Protein AF-A0A3P6NJ65-F1 (afdb_monomer_lite)

Radius of gyration: 16.29 Å; chains: 1; bounding box: 43×33×38 Å

pLDDT: mean 80.62, std 9.98, range [43.66, 89.56]

Organism: Anisakis simplex (NCBI:txid6269)

Sequence (94 aa):
MGKESELKQLRNEIEVRMRNSVADGKTVSNEVIALTVKGPSLPRMVLIDLPGIISTVTVDMAKDTKDDIVKICKTYMENPNAIILCI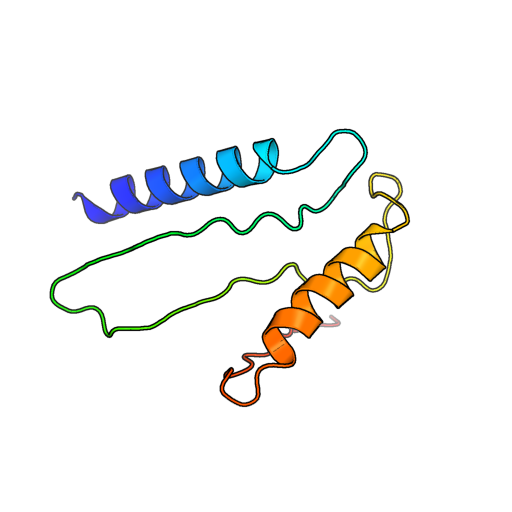QGECLVS

InterPro domains:
  IPR022812 Dynamin [PTHR11566] (3-88)
  IPR027417 P-loop containing nucleoside triphosphate hydrolase [G3DSA:3.40.50.300] (2-89)
  IPR027417 P-loop containing nucleoside triphosphate hydrolase [SSF52540] (6-87)
  IPR030381 Dynamin-type guanine nucleotide-binding (G) domain [PS51718] (1-94)
  IPR045063 Dynamin, N-terminal [PF00350] (3-88)

Foldseek 3Di:
DPVVVVVVVVVVVVVVVQVVQADPLADGHLDADDDDDDDPPDDDDDDGDAPDQDPDDDPSHRPCNNVVSVVSVCVQVVPPPDDDDDDDDPPPPD

Secondary structure (DSSP, 8-state):
--HHHHHHHHHHHHHHHHHHHSPTT-S------------TT---------PPP-SS--TTS-TTHHHHHHHHHHHHHT-TT-------------

Structure (mmCIF, N/CA/C/O backbone):
data_AF-A0A3P6NJ65-F1
#
_entry.id   AF-A0A3P6NJ65-F1
#
loop_
_atom_site.group_PDB
_atom_site.id
_atom_site.type_symbol
_atom_site.label_atom_id
_atom_site.label_alt_id
_atom_site.label_comp_id
_atom_site.label_asym_id
_atom_site.label_entity_id
_atom_site.label_seq_id
_atom_site.pdbx_PDB_ins_code
_atom_site.Cartn_x
_atom_site.Cartn_y
_atom_site.Cartn_z
_atom_site.occupancy
_atom_site.B_iso_or_equiv
_atom_site.auth_seq_id
_atom_site.auth_comp_id
_atom_site.auth_asym_id
_atom_site.auth_atom_id
_atom_site.pdbx_PDB_model_num
ATOM 1 N N . MET A 1 1 ? 29.302 7.723 -3.268 1.00 46.09 1 MET A N 1
ATOM 2 C CA . MET A 1 1 ? 28.760 8.319 -2.028 1.00 46.09 1 MET A CA 1
ATOM 3 C C . MET A 1 1 ? 27.446 9.104 -2.240 1.00 46.09 1 MET A C 1
AT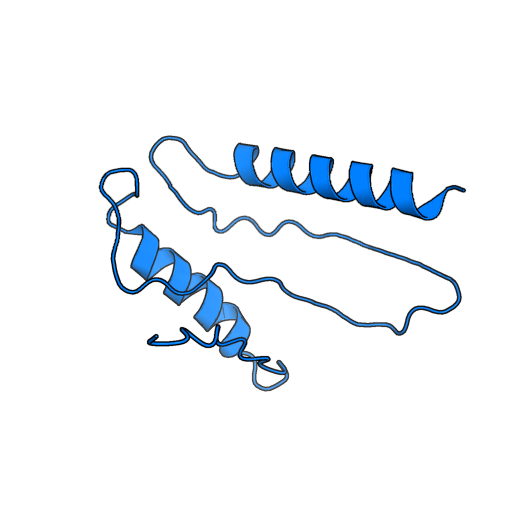OM 5 O O . MET A 1 1 ? 27.116 9.908 -1.389 1.00 46.09 1 MET A O 1
ATOM 9 N N . GLY A 1 2 ? 26.681 8.883 -3.330 1.00 58.25 2 GLY A N 1
ATOM 10 C CA . GLY A 1 2 ? 25.425 9.625 -3.609 1.00 58.25 2 GLY A CA 1
ATOM 11 C C . GLY A 1 2 ? 24.125 8.828 -3.412 1.00 58.25 2 GLY A C 1
ATOM 12 O O . GLY A 1 2 ? 23.146 9.362 -2.908 1.00 58.25 2 GLY A O 1
ATOM 13 N N . LYS A 1 3 ? 24.141 7.519 -3.706 1.00 66.00 3 LYS A N 1
ATOM 14 C CA . LYS A 1 3 ? 22.927 6.683 -3.750 1.00 66.00 3 LYS A CA 1
ATOM 15 C C . LYS A 1 3 ? 22.163 6.588 -2.425 1.00 66.00 3 LYS A C 1
ATOM 17 O O . LYS A 1 3 ? 20.944 6.550 -2.439 1.00 66.00 3 LYS A O 1
ATOM 22 N N . GLU A 1 4 ? 22.856 6.537 -1.290 1.00 75.44 4 GLU A N 1
ATOM 23 C CA . GLU A 1 4 ? 22.207 6.346 0.017 1.00 75.44 4 GLU A CA 1
ATOM 24 C C . GLU A 1 4 ? 21.487 7.615 0.504 1.00 75.44 4 GLU A C 1
ATOM 26 O O . GLU A 1 4 ? 20.386 7.543 1.046 1.00 75.44 4 GLU A O 1
ATOM 31 N N . SER A 1 5 ? 22.074 8.789 0.245 1.00 79.50 5 SER A N 1
ATOM 32 C CA . SER A 1 5 ? 21.461 10.084 0.563 1.00 79.50 5 SER A CA 1
ATOM 33 C C . SER A 1 5 ? 20.206 10.324 -0.279 1.00 79.50 5 SER A C 1
ATOM 35 O O . SER A 1 5 ? 19.166 10.698 0.258 1.00 79.50 5 SER A O 1
ATOM 37 N N . GLU A 1 6 ? 20.274 10.026 -1.579 1.00 79.12 6 GLU A N 1
ATOM 38 C CA . GLU A 1 6 ? 19.127 10.107 -2.494 1.00 79.12 6 GLU A CA 1
ATOM 39 C C . GLU A 1 6 ? 17.995 9.163 -2.067 1.00 79.12 6 GLU A C 1
ATOM 41 O O . GLU A 1 6 ? 16.836 9.570 -2.018 1.00 79.12 6 GLU A O 1
ATOM 46 N N . LEU A 1 7 ? 18.323 7.925 -1.675 1.00 80.94 7 LEU A N 1
ATOM 47 C CA . LEU A 1 7 ? 17.332 6.959 -1.194 1.00 80.94 7 LEU A CA 1
ATOM 48 C C . LEU A 1 7 ? 16.648 7.432 0.097 1.00 80.94 7 LEU A C 1
ATOM 50 O O . LEU A 1 7 ? 15.440 7.264 0.268 1.00 80.94 7 LEU A O 1
ATOM 54 N N . LYS A 1 8 ? 17.415 8.046 1.004 1.00 85.44 8 LYS A N 1
ATOM 55 C CA . LYS A 1 8 ? 16.895 8.587 2.263 1.00 85.44 8 LYS A CA 1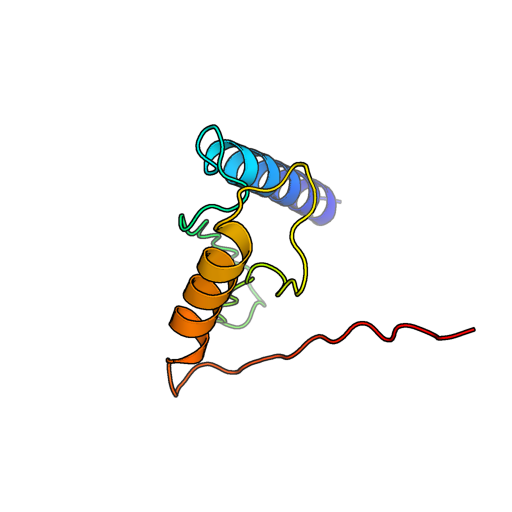
ATOM 56 C C . LYS A 1 8 ? 15.978 9.788 2.029 1.00 85.44 8 LYS A C 1
ATOM 58 O O . LYS A 1 8 ? 14.936 9.887 2.671 1.00 85.44 8 LYS A O 1
ATOM 63 N N . GLN A 1 9 ? 16.340 10.672 1.099 1.00 85.69 9 GLN A N 1
ATOM 64 C CA . GLN A 1 9 ? 15.489 11.795 0.701 1.00 85.69 9 GLN A CA 1
ATOM 65 C C . GLN A 1 9 ? 14.187 11.306 0.063 1.00 85.69 9 GLN A C 1
ATOM 67 O O . GLN A 1 9 ? 13.118 11.766 0.457 1.00 85.69 9 GLN A O 1
ATOM 72 N N . LEU A 1 10 ? 14.272 10.317 -0.834 1.00 85.06 10 LEU A N 1
ATOM 73 C CA . LEU A 1 10 ? 13.105 9.699 -1.458 1.00 85.06 10 LEU A CA 1
ATOM 74 C C . LEU A 1 10 ? 12.156 9.115 -0.407 1.00 85.06 10 LEU A C 1
ATOM 76 O O . LEU A 1 10 ? 10.957 9.373 -0.445 1.00 85.06 10 LEU A O 1
ATOM 80 N N . ARG A 1 11 ? 12.690 8.373 0.570 1.00 85.44 11 ARG A N 1
ATOM 81 C CA . ARG A 1 11 ? 11.890 7.810 1.665 1.00 85.44 11 ARG A CA 1
ATOM 82 C C . ARG A 1 11 ? 11.166 8.895 2.466 1.00 85.44 11 ARG A C 1
ATOM 84 O O . ARG A 1 11 ? 9.972 8.757 2.713 1.00 85.44 11 ARG A O 1
ATOM 91 N N . ASN A 1 12 ? 11.868 9.965 2.837 1.00 88.44 12 ASN A N 1
ATOM 92 C CA . ASN A 1 12 ? 11.264 11.074 3.578 1.00 88.44 12 ASN A CA 1
ATOM 93 C C . ASN A 1 12 ? 10.154 11.761 2.772 1.00 88.44 12 ASN A C 1
ATOM 95 O O . ASN A 1 12 ? 9.111 12.101 3.323 1.00 88.44 12 ASN A O 1
ATOM 99 N N . GLU A 1 13 ? 10.359 11.963 1.471 1.00 87.38 13 GLU A N 1
ATOM 100 C CA . GLU A 1 13 ? 9.352 12.577 0.606 1.00 87.38 13 GLU A CA 1
ATOM 101 C C . GLU A 1 13 ? 8.083 11.719 0.514 1.00 87.38 13 GLU A C 1
ATOM 103 O O . GLU A 1 13 ? 6.972 12.247 0.599 1.00 87.38 13 GLU A O 1
ATOM 108 N N . ILE A 1 14 ? 8.246 10.399 0.391 1.00 86.81 14 ILE A N 1
ATOM 109 C CA . ILE A 1 14 ? 7.129 9.448 0.375 1.00 86.81 14 ILE A CA 1
ATOM 110 C C . ILE A 1 14 ? 6.336 9.539 1.677 1.00 86.81 14 ILE A C 1
ATOM 112 O O . ILE A 1 14 ? 5.116 9.668 1.630 1.00 86.81 14 ILE A O 1
ATOM 116 N N . GLU A 1 15 ? 7.014 9.529 2.825 1.00 86.69 15 GLU A N 1
ATOM 117 C CA . GLU A 1 15 ? 6.366 9.589 4.140 1.00 86.69 15 GLU A CA 1
ATOM 118 C C . GLU A 1 15 ? 5.565 10.887 4.330 1.00 86.69 15 GLU A C 1
ATOM 120 O O . GLU A 1 15 ? 4.419 10.860 4.780 1.00 86.69 15 GLU A O 1
ATOM 125 N N . VAL A 1 16 ? 6.127 12.025 3.911 1.00 88.88 16 VAL A N 1
ATOM 126 C CA . VAL A 1 16 ? 5.433 13.321 3.960 1.00 88.88 16 VAL A CA 1
ATOM 127 C C . VAL A 1 16 ? 4.198 13.320 3.058 1.00 88.88 16 VAL A C 1
ATOM 129 O O . VAL A 1 16 ? 3.130 13.761 3.483 1.00 88.88 16 VAL A O 1
ATOM 132 N N . ARG A 1 17 ? 4.310 12.802 1.829 1.00 86.75 17 ARG A N 1
ATOM 133 C CA . ARG A 1 17 ? 3.170 12.707 0.904 1.00 86.75 17 ARG A CA 1
ATOM 134 C C . ARG A 1 17 ? 2.088 11.762 1.427 1.00 86.75 17 ARG A C 1
ATOM 136 O O . ARG A 1 17 ? 0.918 12.117 1.347 1.00 86.75 17 ARG A O 1
ATOM 143 N N . MET A 1 18 ? 2.470 10.618 2.000 1.00 86.12 18 MET A N 1
ATOM 144 C CA . MET A 1 18 ? 1.539 9.676 2.635 1.00 86.12 18 MET A CA 1
ATOM 145 C C . MET A 1 18 ? 0.782 10.328 3.788 1.00 86.12 18 MET A C 1
ATOM 147 O O . MET A 1 18 ? -0.427 10.175 3.893 1.00 86.12 18 MET A O 1
ATOM 151 N N . ARG A 1 19 ? 1.468 11.095 4.640 1.00 84.44 19 ARG A N 1
ATOM 152 C CA . ARG A 1 19 ? 0.811 11.793 5.748 1.00 84.44 19 ARG A CA 1
ATOM 153 C C . ARG A 1 19 ? -0.151 12.877 5.262 1.00 84.44 19 ARG A C 1
ATOM 155 O O . ARG A 1 19 ? -1.212 13.044 5.849 1.00 84.44 19 ARG A O 1
ATOM 162 N N . ASN A 1 20 ? 0.214 13.596 4.203 1.00 85.69 20 ASN A N 1
ATOM 163 C CA . ASN A 1 20 ? -0.608 14.671 3.647 1.00 85.69 20 ASN A CA 1
ATOM 164 C C . ASN A 1 20 ? -1.820 14.162 2.850 1.00 85.69 20 ASN A C 1
ATOM 166 O O . ASN A 1 20 ? -2.788 14.902 2.704 1.00 85.69 20 ASN A O 1
ATOM 170 N N . SER A 1 21 ? -1.774 12.934 2.323 1.00 83.81 21 SER A N 1
ATOM 171 C CA . SER A 1 21 ? -2.880 12.352 1.550 1.00 83.81 21 SER A CA 1
ATOM 172 C C . SER A 1 21 ? -3.997 11.775 2.421 1.00 83.81 21 SER A C 1
ATOM 174 O O . SER A 1 21 ? -5.083 11.469 1.919 1.00 83.81 21 SER A O 1
ATOM 176 N N . VAL A 1 22 ? -3.759 11.602 3.724 1.00 82.62 22 VAL A N 1
ATOM 177 C CA . VAL A 1 22 ? -4.765 11.130 4.678 1.00 82.62 22 VAL A CA 1
ATOM 178 C C . VAL A 1 22 ? -5.603 12.317 5.151 1.00 82.62 22 VAL A C 1
ATOM 180 O O . VAL A 1 22 ? -5.099 13.240 5.782 1.00 82.62 22 VAL A O 1
ATOM 183 N N . ALA A 1 23 ? -6.899 12.290 4.838 1.00 76.31 23 ALA A N 1
ATOM 184 C CA . ALA A 1 23 ? -7.850 13.300 5.295 1.00 76.31 23 ALA A CA 1
ATOM 185 C C . ALA A 1 23 ? -8.093 13.215 6.813 1.00 76.31 23 ALA A C 1
ATOM 187 O O . ALA A 1 23 ? -7.995 12.136 7.404 1.00 76.31 23 ALA A O 1
ATOM 188 N N . ASP A 1 24 ? -8.488 14.334 7.428 1.00 73.81 24 ASP A N 1
ATOM 189 C CA . ASP A 1 24 ? -8.804 14.393 8.858 1.00 73.81 24 ASP A CA 1
ATOM 190 C C . ASP A 1 24 ? -9.845 13.333 9.255 1.00 73.81 24 ASP A C 1
ATOM 192 O O . ASP A 1 24 ? -10.905 13.197 8.640 1.00 73.81 24 ASP A O 1
ATOM 196 N N . GLY A 1 25 ? -9.528 12.558 10.296 1.00 71.81 25 GLY A N 1
ATOM 197 C CA . GLY A 1 25 ? -10.386 11.479 10.796 1.00 71.81 25 GLY A CA 1
ATOM 198 C C . GLY A 1 25 ? -10.333 10.178 9.988 1.00 71.81 25 GLY A C 1
ATOM 199 O O . GLY A 1 25 ? -11.038 9.231 10.341 1.00 71.81 25 GLY A O 1
ATOM 200 N N . LYS A 1 26 ? -9.502 10.093 8.940 1.00 74.00 26 LYS A N 1
ATOM 201 C CA . LYS A 1 26 ? -9.173 8.835 8.259 1.00 74.00 26 LYS A CA 1
ATOM 202 C C . LYS A 1 26 ? -7.814 8.306 8.700 1.00 74.00 26 LYS A C 1
ATOM 204 O O . LYS A 1 26 ? -6.950 9.046 9.150 1.00 74.00 26 LYS A O 1
ATOM 209 N N . THR A 1 27 ? -7.628 7.000 8.543 1.00 79.50 27 THR A N 1
ATOM 210 C CA . THR A 1 27 ? -6.352 6.327 8.836 1.00 79.50 27 THR A CA 1
ATOM 211 C C . THR A 1 27 ? -5.631 5.874 7.572 1.00 79.50 27 THR A C 1
ATOM 213 O O . THR A 1 27 ? -4.418 5.703 7.578 1.00 79.50 27 THR A O 1
ATOM 216 N N . VAL A 1 28 ? -6.366 5.703 6.473 1.00 82.00 28 VAL A N 1
ATOM 217 C CA . VAL A 1 28 ? -5.828 5.309 5.170 1.00 82.00 28 VAL A CA 1
ATOM 218 C C . VAL A 1 28 ? -6.379 6.216 4.080 1.00 82.00 28 VAL A C 1
ATOM 220 O O . VAL A 1 28 ? -7.499 6.724 4.181 1.00 82.00 28 VAL A O 1
ATOM 223 N N . SER A 1 29 ? -5.576 6.421 3.038 1.00 81.50 29 SER A N 1
ATOM 224 C CA . SER A 1 29 ? -5.962 7.158 1.840 1.00 81.50 29 SER A CA 1
ATOM 225 C C . SER A 1 29 ? -6.027 6.220 0.642 1.00 81.50 29 SER A C 1
ATOM 227 O O . SER A 1 29 ? -5.200 5.321 0.504 1.00 81.50 29 SER A O 1
ATOM 229 N N . ASN A 1 30 ? -7.000 6.457 -0.237 1.00 77.50 30 ASN A N 1
ATOM 230 C CA . ASN A 1 30 ? -7.085 5.797 -1.542 1.00 77.50 30 ASN A CA 1
ATOM 231 C C . ASN A 1 30 ? -6.213 6.502 -2.599 1.00 77.50 30 ASN A C 1
ATOM 233 O O . ASN A 1 30 ? -6.198 6.088 -3.758 1.00 77.50 30 ASN A O 1
ATOM 237 N N . GLU A 1 31 ? -5.540 7.599 -2.237 1.00 82.75 31 GLU A N 1
ATOM 238 C CA . GLU A 1 31 ? -4.677 8.339 -3.149 1.00 82.75 31 GLU A CA 1
ATOM 239 C C . GLU A 1 31 ? -3.378 7.570 -3.413 1.00 82.75 31 GLU A C 1
ATOM 241 O O . GLU A 1 31 ? -2.616 7.241 -2.502 1.00 82.75 31 GLU A O 1
ATOM 246 N N . VAL A 1 32 ? -3.117 7.295 -4.689 1.00 81.50 32 VAL A N 1
ATOM 247 C CA . VAL A 1 32 ? -1.943 6.541 -5.126 1.00 81.50 32 VAL A CA 1
ATOM 248 C C . VAL A 1 32 ? -0.755 7.482 -5.284 1.00 81.50 32 VAL A C 1
ATOM 250 O O . VAL A 1 32 ? -0.772 8.387 -6.118 1.00 81.50 32 VAL A O 1
ATOM 253 N N . ILE A 1 33 ? 0.321 7.225 -4.543 1.00 85.38 33 ILE A N 1
ATOM 254 C CA . ILE A 1 33 ? 1.581 7.960 -4.691 1.00 85.38 33 ILE A CA 1
ATOM 255 C C . ILE A 1 33 ? 2.437 7.263 -5.752 1.00 85.38 33 ILE A C 1
ATOM 257 O O . ILE A 1 33 ? 3.067 6.239 -5.498 1.00 85.38 33 ILE A O 1
ATOM 261 N N . ALA A 1 34 ? 2.463 7.823 -6.962 1.00 84.31 34 ALA A N 1
ATOM 262 C CA . ALA A 1 34 ? 3.273 7.300 -8.057 1.00 84.31 34 ALA A CA 1
ATOM 263 C C . ALA A 1 34 ? 4.726 7.794 -7.970 1.00 84.31 34 ALA A C 1
ATOM 265 O O . ALA A 1 34 ? 4.994 8.997 -7.987 1.00 84.31 34 ALA A O 1
ATOM 266 N N . LEU A 1 35 ? 5.674 6.857 -7.938 1.00 84.38 35 LEU A N 1
ATOM 267 C CA . LEU A 1 35 ? 7.113 7.130 -7.920 1.00 84.38 35 LEU A CA 1
ATOM 268 C C . LEU A 1 35 ? 7.750 6.552 -9.180 1.00 84.38 35 LEU A C 1
ATOM 270 O O . LEU A 1 35 ? 7.492 5.411 -9.555 1.00 84.38 35 LEU A O 1
ATOM 274 N N . 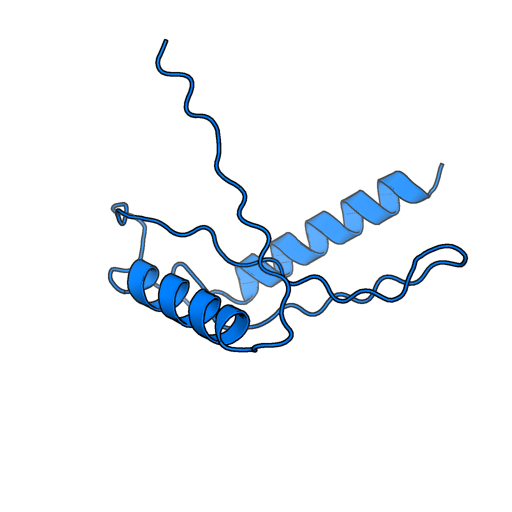THR A 1 36 ? 8.597 7.338 -9.842 1.00 82.50 36 THR A N 1
ATOM 275 C CA . THR A 1 36 ? 9.319 6.893 -11.039 1.00 82.50 36 THR A CA 1
ATOM 276 C C . THR A 1 36 ? 10.811 6.882 -10.758 1.00 82.50 36 THR A C 1
ATOM 278 O O . THR A 1 36 ? 11.439 7.935 -10.678 1.00 82.50 36 THR A O 1
ATOM 281 N N . VAL A 1 37 ? 11.390 5.687 -10.661 1.00 80.25 37 VAL A N 1
ATOM 282 C CA . VAL A 1 37 ? 12.839 5.499 -10.535 1.00 80.25 37 VAL A CA 1
ATOM 283 C C . VAL A 1 37 ? 13.390 5.044 -11.883 1.00 80.25 37 VAL A C 1
ATOM 285 O O . VAL A 1 37 ? 12.885 4.099 -12.486 1.00 80.25 37 VAL A O 1
ATOM 288 N N . LYS A 1 38 ? 14.424 5.727 -12.377 1.00 80.62 38 LYS A N 1
ATOM 289 C CA . LYS A 1 38 ? 15.114 5.379 -13.626 1.00 80.62 38 LYS A CA 1
ATOM 290 C C . LYS A 1 38 ? 16.585 5.134 -13.329 1.00 80.62 38 LYS A C 1
ATOM 292 O O . LYS A 1 38 ? 17.203 5.898 -12.596 1.00 80.62 38 LYS A O 1
ATOM 297 N N . GLY A 1 39 ? 17.162 4.106 -13.941 1.00 80.44 39 GLY A N 1
ATOM 298 C CA . GLY A 1 39 ? 18.601 3.888 -13.895 1.00 80.44 39 GLY A CA 1
ATOM 299 C C . GLY A 1 39 ? 19.078 2.982 -15.027 1.00 80.44 39 GLY A C 1
ATOM 300 O O . GLY A 1 39 ? 18.289 2.200 -15.555 1.00 80.44 39 GLY A O 1
ATOM 301 N N . PRO A 1 40 ? 20.361 3.087 -15.407 1.00 79.31 40 PRO A N 1
ATOM 302 C CA . PRO A 1 40 ? 20.910 2.454 -16.609 1.00 79.31 40 PRO A CA 1
ATOM 303 C C . PRO A 1 40 ? 20.873 0.917 -16.594 1.00 79.31 40 PRO A C 1
ATOM 305 O O . PRO A 1 40 ? 21.003 0.302 -17.644 1.00 79.31 40 PRO A O 1
ATOM 308 N N . SER A 1 41 ? 20.675 0.293 -15.429 1.00 82.81 41 SER A N 1
ATOM 309 C CA . SER A 1 41 ? 20.636 -1.164 -15.248 1.00 82.81 41 SER A CA 1
ATOM 310 C C . SER A 1 41 ? 19.367 -1.665 -14.544 1.00 82.81 41 SER A C 1
ATOM 312 O O . SER A 1 41 ? 19.365 -2.772 -14.011 1.00 82.81 41 SER A O 1
ATOM 314 N N . LEU A 1 42 ? 18.307 -0.851 -14.474 1.00 81.56 42 LEU A N 1
ATOM 315 C CA . LEU A 1 42 ? 17.048 -1.237 -13.832 1.00 81.56 42 LEU A CA 1
ATOM 316 C C . LEU A 1 42 ? 16.089 -1.855 -14.864 1.00 81.56 42 LEU A C 1
ATOM 318 O O . LEU A 1 42 ? 15.766 -1.192 -15.855 1.00 81.56 42 LEU A O 1
ATOM 322 N N . PRO A 1 43 ? 15.612 -3.096 -14.656 1.00 76.62 43 PRO A N 1
ATOM 323 C CA . PRO A 1 43 ? 14.581 -3.672 -15.508 1.00 76.62 43 PRO A CA 1
ATOM 324 C C . PRO A 1 43 ? 13.282 -2.868 -15.379 1.00 76.62 43 PRO A C 1
ATOM 326 O O . PRO A 1 43 ? 12.956 -2.341 -14.315 1.00 76.62 43 PRO A O 1
ATOM 329 N N . ARG A 1 44 ? 12.523 -2.767 -16.476 1.00 82.62 44 ARG A N 1
ATOM 330 C CA . ARG A 1 44 ? 11.232 -2.070 -16.478 1.00 82.62 44 ARG A CA 1
ATOM 331 C C . ARG A 1 44 ? 10.214 -2.907 -15.706 1.00 82.62 44 ARG A C 1
ATOM 333 O O . ARG A 1 44 ? 9.715 -3.898 -16.226 1.00 82.62 44 ARG A O 1
ATOM 340 N N . MET A 1 45 ? 9.906 -2.484 -14.489 1.00 84.00 45 MET A N 1
ATOM 341 C CA . MET A 1 45 ? 8.915 -3.115 -13.624 1.00 84.00 45 MET A CA 1
ATOM 342 C C . MET A 1 45 ? 8.034 -2.043 -12.988 1.00 84.00 45 MET A C 1
ATOM 344 O O . MET A 1 45 ? 8.497 -0.935 -12.714 1.00 84.00 45 MET A O 1
ATOM 348 N N . VAL A 1 46 ? 6.767 -2.381 -12.766 1.00 86.38 46 VAL A N 1
ATOM 349 C CA . VAL A 1 46 ? 5.845 -1.589 -11.952 1.00 86.38 46 VAL A CA 1
ATOM 350 C C . VAL A 1 46 ? 5.619 -2.368 -10.668 1.00 86.38 46 VAL A C 1
ATOM 352 O O . VAL A 1 46 ? 5.185 -3.516 -10.713 1.00 86.38 46 VAL A O 1
ATOM 355 N N . LEU A 1 47 ? 5.957 -1.750 -9.542 1.00 86.00 47 LEU A N 1
ATOM 356 C CA . LEU A 1 47 ? 5.719 -2.289 -8.209 1.00 86.00 47 LEU A CA 1
ATOM 357 C C . LEU A 1 47 ? 4.628 -1.448 -7.558 1.00 86.00 47 LEU A C 1
ATOM 359 O O . LEU A 1 47 ? 4.652 -0.221 -7.656 1.00 86.00 47 LEU A O 1
ATOM 363 N N . ILE A 1 48 ? 3.676 -2.120 -6.922 1.00 88.12 48 ILE A N 1
ATOM 364 C CA . ILE A 1 48 ? 2.584 -1.488 -6.189 1.00 88.12 48 ILE A CA 1
ATOM 365 C C . ILE A 1 48 ? 2.712 -1.964 -4.752 1.00 88.12 48 ILE A C 1
ATOM 367 O O . ILE A 1 48 ? 2.619 -3.162 -4.494 1.00 88.12 48 ILE A O 1
ATOM 371 N N . ASP A 1 49 ? 2.969 -1.025 -3.849 1.00 87.56 49 ASP A N 1
ATOM 372 C CA . ASP A 1 49 ? 2.953 -1.286 -2.416 1.00 87.56 49 ASP A CA 1
ATOM 373 C C . ASP A 1 49 ? 1.528 -1.065 -1.904 1.00 87.56 49 ASP A C 1
ATOM 375 O O . ASP A 1 49 ? 0.927 -0.016 -2.154 1.00 87.56 49 ASP A O 1
ATOM 379 N N . LEU A 1 50 ? 0.962 -2.085 -1.266 1.00 88.00 50 LEU A N 1
ATOM 380 C CA . LEU A 1 50 ? -0.420 -2.087 -0.796 1.00 88.00 50 LEU A CA 1
ATOM 381 C C . LEU A 1 50 ? -0.444 -1.992 0.731 1.00 88.00 50 LEU A C 1
ATOM 383 O O . LEU A 1 50 ? 0.423 -2.567 1.390 1.00 88.00 50 LEU A O 1
ATOM 387 N N . PRO A 1 51 ? -1.446 -1.317 1.321 1.00 85.75 51 PRO A N 1
ATOM 388 C CA . PRO A 1 51 ? -1.570 -1.259 2.769 1.00 85.75 51 PRO A CA 1
ATOM 389 C C . PRO A 1 51 ? -1.713 -2.667 3.367 1.00 85.75 51 PRO A C 1
ATOM 391 O O . PRO A 1 51 ? -2.420 -3.525 2.836 1.00 85.75 51 PRO A O 1
ATOM 394 N N . GLY A 1 52 ? -1.043 -2.898 4.499 1.00 84.00 52 GLY A N 1
ATOM 395 C CA . GLY A 1 52 ? -1.075 -4.183 5.193 1.00 84.00 52 GLY A CA 1
ATOM 396 C C . GLY A 1 52 ? -2.494 -4.561 5.618 1.00 84.00 52 GLY A C 1
ATOM 397 O O . GLY A 1 52 ? -3.181 -3.786 6.283 1.00 84.00 52 GLY A O 1
ATOM 398 N N . ILE A 1 53 ? -2.933 -5.766 5.248 1.00 83.81 53 ILE A N 1
ATOM 399 C CA . ILE A 1 53 ? -4.250 -6.280 5.635 1.00 83.81 53 ILE A CA 1
ATOM 400 C C . ILE A 1 53 ? -4.291 -6.459 7.155 1.00 83.81 53 ILE A C 1
ATOM 402 O O . ILE A 1 53 ? -3.526 -7.239 7.722 1.00 83.81 53 ILE A O 1
ATOM 406 N N . ILE A 1 54 ? -5.223 -5.763 7.806 1.00 83.69 54 ILE A N 1
ATOM 407 C CA . ILE A 1 54 ? -5.459 -5.854 9.249 1.00 83.69 54 ILE A CA 1
ATOM 408 C C . ILE A 1 54 ? -6.741 -6.631 9.556 1.00 83.69 54 ILE A C 1
ATOM 410 O O . ILE A 1 54 ? -7.752 -6.524 8.860 1.00 8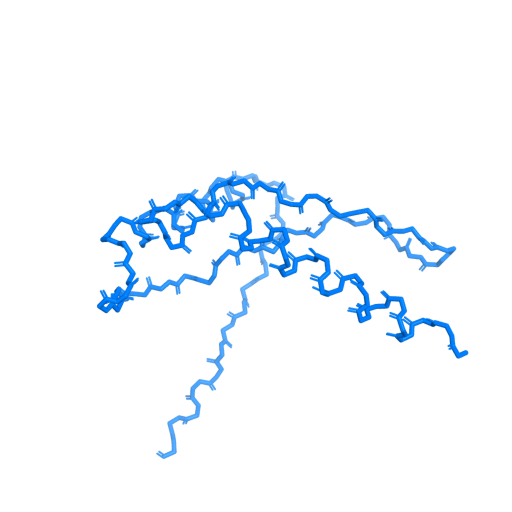3.69 54 ILE A O 1
ATOM 414 N N . SER A 1 55 ? -6.715 -7.411 10.638 1.00 76.38 55 SER A N 1
ATOM 415 C CA . SER A 1 55 ? -7.907 -8.123 11.121 1.00 76.38 55 SER A CA 1
ATOM 416 C C . SER A 1 55 ? -8.719 -7.286 12.119 1.00 76.38 55 SER A C 1
ATOM 418 O O . SER A 1 55 ? -9.954 -7.351 12.115 1.00 76.38 55 SER A O 1
ATOM 420 N N . THR A 1 56 ? -8.034 -6.458 12.915 1.00 77.25 56 THR A N 1
ATOM 421 C CA . THR A 1 56 ? -8.578 -5.633 14.003 1.00 77.25 56 THR A CA 1
ATOM 422 C C . THR A 1 56 ? -8.247 -4.155 13.798 1.00 77.25 56 THR A C 1
ATOM 424 O O . THR A 1 56 ? -7.149 -3.814 13.367 1.00 77.25 56 THR A O 1
ATOM 427 N N . VAL A 1 57 ? -9.196 -3.275 14.128 1.00 77.75 57 VAL A N 1
ATOM 428 C CA . VAL A 1 57 ? -8.980 -1.820 14.187 1.00 77.75 57 VAL A CA 1
ATOM 429 C C . VAL A 1 57 ? -8.589 -1.428 15.612 1.00 77.75 57 VAL A C 1
ATOM 431 O O . VAL A 1 57 ? -9.191 -1.919 16.570 1.00 77.75 57 VAL A O 1
ATOM 434 N N . THR A 1 58 ? -7.566 -0.587 15.773 1.00 78.62 58 THR A N 1
ATOM 435 C CA . THR A 1 58 ? -7.200 -0.029 17.086 1.00 78.62 58 THR A CA 1
ATOM 436 C C . THR A 1 58 ? -8.008 1.239 17.374 1.00 78.62 58 THR A C 1
ATOM 438 O O . THR A 1 58 ? -8.685 1.766 16.494 1.00 78.62 58 THR A O 1
ATOM 441 N N . VAL A 1 59 ? -7.973 1.716 18.622 1.00 71.69 59 VAL A N 1
ATOM 442 C CA . VAL A 1 59 ? -8.791 2.853 19.094 1.00 71.69 59 VAL A CA 1
ATOM 443 C C . VAL A 1 59 ? -8.525 4.140 18.300 1.00 71.69 59 VAL A C 1
ATOM 445 O O . VAL A 1 59 ? -9.438 4.938 18.115 1.00 71.69 59 VAL A O 1
ATOM 448 N N . ASP A 1 60 ? -7.310 4.301 17.777 1.00 76.25 60 ASP A N 1
ATOM 449 C CA . ASP A 1 60 ? -6.895 5.475 17.001 1.00 76.25 60 ASP A CA 1
ATOM 450 C C . ASP A 1 60 ? -7.229 5.369 15.500 1.00 76.25 60 ASP A C 1
ATOM 452 O O . ASP A 1 60 ? -6.952 6.294 14.735 1.00 76.25 60 ASP A O 1
ATOM 456 N N . MET A 1 61 ? -7.803 4.245 15.051 1.00 78.38 61 MET A N 1
ATOM 457 C CA . MET A 1 61 ? -8.128 4.014 13.643 1.00 78.38 61 MET A CA 1
ATOM 458 C C . MET A 1 61 ? -9.598 4.314 13.341 1.00 78.38 61 MET A C 1
ATOM 460 O O . MET A 1 61 ? -10.495 4.010 14.130 1.00 78.38 61 MET A O 1
ATOM 464 N N . ALA A 1 62 ? -9.872 4.841 12.147 1.00 79.31 62 ALA A N 1
ATOM 465 C CA . ALA A 1 62 ? -11.239 4.987 11.662 1.00 79.31 62 ALA A CA 1
ATOM 466 C C . ALA A 1 62 ? -11.904 3.604 11.540 1.00 79.31 62 ALA A C 1
ATOM 468 O O . ALA A 1 62 ? -11.270 2.641 11.100 1.00 79.31 62 ALA A O 1
ATOM 469 N N . LYS A 1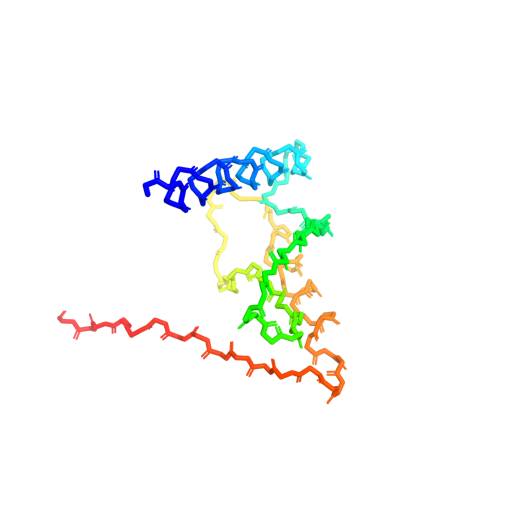 63 ? -13.190 3.500 11.893 1.00 77.50 63 LYS A N 1
ATOM 470 C CA . LYS A 1 63 ? -13.925 2.218 11.902 1.00 77.50 63 LYS A CA 1
ATOM 471 C C . LYS A 1 63 ? -13.928 1.520 10.540 1.00 77.50 63 LYS A C 1
ATOM 473 O O . LYS A 1 63 ? -13.807 0.301 10.484 1.00 77.50 63 LYS A O 1
ATOM 478 N N . ASP A 1 64 ? -13.964 2.306 9.469 1.00 83.81 64 ASP A N 1
ATOM 479 C CA . ASP A 1 64 ? -14.052 1.814 8.091 1.00 83.81 64 ASP A CA 1
ATOM 480 C C . ASP A 1 64 ? -12.676 1.466 7.492 1.00 83.81 64 ASP A C 1
ATOM 482 O O . ASP A 1 64 ? -12.587 0.958 6.377 1.00 83.81 64 ASP A O 1
ATOM 486 N N . THR A 1 65 ? -11.584 1.687 8.239 1.00 84.56 65 THR A N 1
ATOM 487 C CA . THR A 1 65 ? -10.206 1.498 7.751 1.00 84.56 65 THR A CA 1
ATOM 488 C C . THR A 1 65 ? -9.965 0.090 7.222 1.00 84.56 65 THR A C 1
ATOM 490 O O . THR A 1 65 ? -9.295 -0.090 6.208 1.00 84.56 65 THR A O 1
ATOM 493 N N . LYS A 1 66 ? -10.516 -0.925 7.894 1.00 85.19 66 LYS A N 1
ATOM 494 C CA . LYS A 1 66 ? -10.370 -2.321 7.474 1.00 85.19 66 LYS A CA 1
ATOM 495 C C . LYS A 1 66 ? -10.969 -2.553 6.086 1.00 85.19 66 LYS A C 1
ATOM 497 O O . LYS A 1 66 ? -10.327 -3.178 5.242 1.00 85.19 66 LYS A O 1
ATOM 502 N N . ASP A 1 67 ? -12.176 -2.049 5.860 1.00 88.00 67 ASP A N 1
ATOM 503 C CA . ASP A 1 67 ? -12.892 -2.242 4.602 1.00 88.00 67 ASP A CA 1
ATOM 504 C C . ASP A 1 67 ? -12.244 -1.436 3.472 1.00 88.00 67 ASP A C 1
ATOM 506 O O . ASP A 1 67 ? -12.095 -1.954 2.362 1.00 88.00 67 ASP A O 1
ATOM 510 N N . ASP A 1 68 ? -11.768 -0.223 3.771 1.00 87.81 68 ASP A N 1
ATOM 511 C CA . ASP A 1 68 ? -10.997 0.603 2.838 1.00 87.81 68 ASP A CA 1
ATOM 512 C C . ASP A 1 68 ? -9.711 -0.118 2.389 1.00 87.81 68 ASP A C 1
ATOM 514 O O . ASP A 1 68 ? -9.477 -0.263 1.188 1.00 87.81 68 ASP A O 1
ATOM 518 N N . ILE A 1 69 ? -8.920 -0.666 3.323 1.00 88.62 69 ILE A N 1
ATOM 519 C CA . ILE A 1 69 ? -7.698 -1.432 3.006 1.00 88.62 69 ILE A CA 1
ATOM 520 C C . ILE A 1 69 ? -8.024 -2.635 2.114 1.00 88.62 69 ILE A C 1
ATOM 522 O O . ILE A 1 69 ? -7.386 -2.837 1.079 1.00 88.62 69 ILE A O 1
ATOM 526 N N . VAL A 1 70 ? -9.034 -3.432 2.481 1.00 89.00 70 VAL A N 1
ATOM 527 C CA . VAL A 1 70 ? -9.428 -4.615 1.699 1.00 89.00 70 VAL A CA 1
ATOM 528 C C . VAL A 1 70 ? -9.868 -4.218 0.290 1.00 89.00 70 VAL A C 1
ATOM 530 O O . VAL A 1 70 ? -9.527 -4.908 -0.673 1.00 89.00 70 VAL A O 1
ATOM 533 N N . LYS A 1 71 ? -10.599 -3.109 0.148 1.00 89.50 71 LYS A N 1
ATOM 534 C CA . LYS A 1 71 ? -11.056 -2.601 -1.147 1.00 89.50 71 LYS A CA 1
ATOM 535 C C . LYS A 1 71 ? -9.894 -2.137 -2.028 1.00 89.50 71 LYS A C 1
ATOM 537 O O . LYS A 1 71 ? -9.875 -2.482 -3.213 1.00 89.50 71 LYS A O 1
ATOM 542 N N . ILE A 1 72 ? -8.922 -1.415 -1.464 1.00 88.56 72 ILE A N 1
ATOM 543 C CA . ILE A 1 72 ? -7.696 -1.018 -2.175 1.00 88.56 72 ILE A CA 1
ATOM 544 C C . ILE A 1 72 ? -6.985 -2.272 -2.686 1.00 88.56 72 ILE A C 1
ATOM 546 O O . ILE A 1 72 ? -6.780 -2.411 -3.890 1.00 88.56 72 ILE A O 1
ATOM 550 N N . CYS A 1 73 ? -6.683 -3.224 -1.799 1.00 88.62 73 CYS A N 1
ATOM 551 C CA . CYS A 1 73 ? -5.954 -4.436 -2.168 1.00 88.62 73 CYS A CA 1
ATOM 552 C C . CYS A 1 73 ? -6.682 -5.246 -3.248 1.00 88.62 73 CYS A C 1
ATOM 554 O O . CYS A 1 73 ? -6.064 -5.634 -4.240 1.00 88.62 73 CYS A O 1
ATOM 556 N N . LYS A 1 74 ? -8.001 -5.439 -3.110 1.00 89.12 74 LYS A N 1
ATOM 557 C CA . LYS A 1 74 ? -8.814 -6.136 -4.118 1.00 89.12 74 LYS A CA 1
ATOM 558 C C . LYS A 1 74 ? -8.735 -5.477 -5.489 1.00 89.12 74 LYS A C 1
ATOM 560 O O . LYS A 1 74 ? -8.506 -6.184 -6.458 1.00 89.12 74 LYS A O 1
ATOM 565 N N . THR A 1 75 ? -8.817 -4.148 -5.566 1.00 89.38 75 THR A N 1
ATOM 566 C CA . THR A 1 75 ? -8.738 -3.410 -6.842 1.00 89.38 75 THR A CA 1
ATOM 567 C C . THR A 1 75 ? -7.466 -3.755 -7.629 1.00 89.38 75 THR A C 1
ATOM 569 O O . THR A 1 75 ? -7.501 -3.888 -8.851 1.00 89.38 75 THR A O 1
ATOM 572 N N . TYR A 1 76 ? -6.337 -3.940 -6.938 1.00 87.50 76 TYR A N 1
ATOM 573 C CA . TYR A 1 76 ? -5.071 -4.311 -7.575 1.00 87.50 76 TYR A CA 1
ATOM 574 C C . TYR A 1 76 ? -4.928 -5.817 -7.821 1.00 87.50 76 TYR A C 1
ATOM 576 O O . TYR A 1 76 ? -4.342 -6.214 -8.829 1.00 87.50 76 TYR A O 1
ATOM 584 N N . MET A 1 77 ? -5.478 -6.652 -6.937 1.00 87.44 77 MET A N 1
ATOM 585 C CA . MET A 1 77 ? -5.457 -8.116 -7.064 1.00 87.44 77 MET A CA 1
ATOM 586 C C . MET A 1 77 ? -6.458 -8.649 -8.102 1.00 87.44 77 MET A C 1
ATOM 588 O O . MET A 1 77 ? -6.281 -9.755 -8.601 1.00 87.44 77 MET A O 1
ATOM 592 N N . GLU A 1 78 ? -7.497 -7.882 -8.441 1.00 89.12 78 GLU A N 1
ATOM 593 C CA . GLU A 1 78 ? -8.502 -8.234 -9.455 1.00 89.12 78 GLU A CA 1
ATOM 594 C C . GLU A 1 78 ? -7.940 -8.223 -10.883 1.00 89.12 78 GLU A C 1
ATOM 596 O O . GLU A 1 78 ? -8.528 -8.828 -11.781 1.00 89.12 78 GLU A O 1
ATOM 601 N N . ASN A 1 79 ? -6.797 -7.570 -11.117 1.00 87.62 79 ASN A N 1
ATOM 602 C CA . ASN A 1 79 ? -6.139 -7.607 -12.416 1.00 87.62 79 ASN A CA 1
ATOM 603 C C . ASN A 1 79 ? -5.535 -9.006 -12.658 1.00 87.62 79 ASN A C 1
ATOM 605 O O . ASN A 1 79 ? -4.563 -9.362 -11.992 1.00 87.62 79 ASN A O 1
ATOM 609 N N . PRO A 1 80 ? -6.016 -9.779 -13.654 1.00 88.19 80 PRO A N 1
ATOM 610 C CA . PRO A 1 80 ? -5.532 -11.140 -13.905 1.00 88.19 80 PRO A CA 1
ATOM 611 C C . PRO A 1 80 ? -4.064 -11.195 -14.358 1.00 88.19 80 PRO A C 1
ATOM 613 O O . PRO A 1 80 ? -3.460 -12.263 -14.348 1.00 88.19 80 PRO A O 1
ATOM 616 N N . ASN A 1 81 ? -3.484 -10.058 -14.756 1.00 88.81 81 ASN A N 1
ATOM 617 C CA . ASN A 1 81 ? -2.074 -9.945 -15.130 1.00 88.81 81 ASN A CA 1
ATOM 618 C C . ASN A 1 81 ? -1.175 -9.504 -13.962 1.00 88.81 81 ASN A C 1
ATOM 620 O O . ASN A 1 81 ? 0.039 -9.385 -14.142 1.00 88.81 81 ASN A O 1
ATOM 624 N N . ALA A 1 82 ? -1.743 -9.196 -12.792 1.00 86.81 82 ALA A N 1
ATOM 625 C CA . ALA A 1 82 ? -0.958 -8.831 -11.623 1.00 86.81 82 ALA A CA 1
ATOM 626 C C . ALA A 1 82 ? -0.289 -10.075 -11.025 1.00 86.81 82 ALA A C 1
ATOM 628 O O . ALA A 1 82 ? -0.913 -11.118 -10.841 1.00 86.81 82 ALA A O 1
ATOM 629 N N . ILE A 1 83 ? 0.993 -9.951 -10.683 1.00 89.56 83 ILE A N 1
ATOM 630 C CA . ILE A 1 83 ? 1.702 -10.963 -9.900 1.00 89.56 83 ILE A CA 1
ATOM 631 C C . ILE A 1 83 ? 1.520 -10.598 -8.428 1.00 89.56 83 ILE A C 1
ATOM 633 O O . ILE A 1 83 ? 1.985 -9.549 -7.986 1.00 89.56 83 ILE A O 1
ATOM 637 N N . ILE A 1 84 ? 0.836 -11.459 -7.674 1.00 88.38 84 ILE A N 1
ATOM 638 C CA . ILE A 1 84 ? 0.572 -11.244 -6.249 1.00 88.38 84 ILE A CA 1
ATOM 639 C C . ILE A 1 84 ? 1.725 -11.840 -5.442 1.00 88.38 84 ILE A C 1
ATOM 641 O O . ILE A 1 84 ? 1.911 -13.056 -5.409 1.00 88.38 84 ILE A O 1
ATOM 645 N N . LEU A 1 85 ? 2.485 -10.977 -4.770 1.00 86.94 85 LEU A N 1
ATOM 646 C CA . LEU A 1 85 ? 3.519 -11.382 -3.826 1.00 86.94 85 LEU A CA 1
ATOM 647 C C . LEU A 1 85 ? 2.959 -11.317 -2.401 1.00 86.94 85 LEU A C 1
ATOM 649 O O . LEU A 1 85 ? 2.834 -10.239 -1.825 1.00 86.94 85 LEU A O 1
ATOM 653 N N . CYS A 1 86 ? 2.621 -12.470 -1.825 1.00 82.56 86 CYS A N 1
ATOM 654 C CA . CYS A 1 86 ? 2.177 -12.545 -0.434 1.00 82.56 86 CYS A CA 1
ATOM 655 C C . CYS A 1 86 ? 3.384 -12.557 0.509 1.00 82.56 86 CYS A C 1
ATOM 657 O O . CYS A 1 86 ? 4.162 -13.509 0.519 1.00 82.56 86 CYS A O 1
ATOM 659 N N . ILE A 1 87 ? 3.511 -11.513 1.325 1.00 81.75 87 ILE A N 1
ATOM 660 C CA . ILE A 1 87 ? 4.493 -11.435 2.407 1.00 81.75 87 ILE A CA 1
ATOM 661 C C . ILE A 1 87 ? 3.750 -11.762 3.705 1.00 81.75 87 ILE A C 1
ATOM 663 O O . ILE A 1 87 ? 2.865 -11.014 4.117 1.00 81.75 87 ILE A O 1
ATOM 667 N N . GLN A 1 88 ? 4.096 -12.873 4.352 1.00 72.88 88 GLN A N 1
ATOM 668 C CA . GLN A 1 88 ? 3.581 -13.219 5.675 1.00 72.88 88 GLN A CA 1
ATOM 669 C C . GLN A 1 88 ? 4.739 -13.158 6.668 1.00 72.88 88 GLN A C 1
ATOM 671 O O . GLN A 1 88 ? 5.748 -13.834 6.486 1.00 72.88 88 GLN A O 1
ATOM 676 N N . GLY A 1 89 ? 4.616 -12.321 7.701 1.00 72.25 89 GLY A N 1
ATOM 677 C CA . GLY A 1 89 ? 5.584 -12.318 8.793 1.00 72.25 89 GLY A CA 1
ATOM 678 C C . GLY A 1 89 ? 5.493 -13.637 9.552 1.00 72.25 89 GLY A C 1
ATOM 679 O O . GLY A 1 89 ? 4.409 -14.007 10.008 1.00 72.25 89 GLY A O 1
ATOM 680 N N . GLU A 1 90 ? 6.609 -14.351 9.692 1.00 60.09 90 GLU A N 1
ATOM 681 C CA . GLU A 1 90 ? 6.690 -15.455 10.642 1.00 60.09 90 GLU A CA 1
ATOM 682 C C . GLU A 1 90 ? 6.561 -14.871 12.049 1.00 60.09 90 GLU A C 1
ATOM 684 O O . GLU A 1 90 ? 7.489 -14.273 12.594 1.00 60.09 90 GLU A O 1
ATOM 689 N N . CYS A 1 91 ? 5.377 -15.007 12.642 1.00 53.66 91 CYS A N 1
ATOM 690 C CA . CYS A 1 91 ? 5.228 -14.812 14.071 1.00 53.66 91 CYS A CA 1
ATOM 691 C C . CYS A 1 91 ? 5.861 -16.044 14.724 1.00 53.66 91 CYS A C 1
ATOM 693 O O . CYS A 1 91 ? 5.210 -17.081 14.846 1.00 53.66 91 CYS A O 1
ATOM 695 N N . LEU A 1 92 ? 7.148 -15.956 15.074 1.00 44.03 92 LEU A N 1
ATOM 696 C CA . LEU A 1 92 ? 7.798 -16.921 15.957 1.00 44.03 92 LEU A CA 1
ATOM 697 C C . LEU A 1 92 ? 7.014 -16.930 17.272 1.00 44.03 92 LEU A C 1
ATOM 699 O O . LEU A 1 92 ? 7.204 -16.078 18.136 1.00 44.03 92 LEU A O 1
ATOM 703 N N . VAL A 1 93 ? 6.094 -17.883 17.399 1.00 48.50 93 VAL A N 1
ATOM 704 C CA . VAL A 1 93 ? 5.564 -18.318 18.687 1.00 48.50 93 VAL A CA 1
ATOM 705 C C . VAL A 1 93 ? 6.730 -18.965 19.428 1.00 48.50 93 VAL A C 1
ATOM 707 O O . VAL A 1 93 ? 7.077 -20.115 19.171 1.00 48.50 93 VAL A O 1
ATOM 710 N N . SER A 1 94 ? 7.399 -18.157 20.251 1.00 43.66 94 SER A N 1
ATOM 711 C CA . SER A 1 94 ? 8.366 -18.606 21.259 1.00 43.66 94 SER A CA 1
ATOM 712 C C . SER A 1 94 ? 7.659 -18.765 22.595 1.00 43.66 94 SER A C 1
ATOM 714 O O . SER A 1 94 ? 6.811 -17.894 22.899 1.00 43.66 94 SER A O 1
#